Protein AF-A0A971CPS6-F1 (afdb_monomer)

Secondary structure (DSSP, 8-state):
---SSHHHHHHHHHHTPPPPPPB--S-GGG--TT-HHHHHTTB-TTSPBPPHHHH-B-HHHHHHHHHHHHHHHHTT--

Nearest PDB structures (foldseek):
  7mt7-assembly1_r  TM=9.038E-01  e=3.597E-03  Mycobacterium tuberculosis H37Rv
  8v9k-assembly1_r  TM=9.835E-01  e=5.955E-03  Mycolicibacterium smegmatis MC2 155
  8apo-assembly1_Br  TM=8.548E-01  e=5.250E-03  Polytomella magna
  8d8k-assembly1_R  TM=7.179E-01  e=2.625E-03  Saccharomyces cerevisiae
  6z1p-assembly1_Br  TM=6.232E-01  e=5.072E-02  Tetrahymena thermophila SB210

Solvent-accessible surface area (backbone atoms only — not comparable to full-atom values): 4782 Å² total; per-residue (Å²): 136,76,68,93,42,70,70,52,43,53,51,51,54,64,72,66,55,77,74,60,73,73,50,75,89,71,64,70,81,66,65,39,40,92,36,37,76,66,52,48,80,52,34,46,96,89,67,47,72,61,54,57,72,78,68,19,46,46,72,72,55,45,56,50,46,56,52,28,51,54,50,14,41,76,70,70,62,88

pLDDT: mean 91.06, std 5.95, range [73.56, 97.81]

Mean predicted aligned error: 5.38 Å

Sequence (78 aa):
MGPKTEQRAINLRRANRRMPRRRFDIPPEKVHYLNPEFLRNFTTDSGKIYARRTTGVSAKLHRRITREIKRARALNLM

Structure (mmCIF, N/CA/C/O backbone):
data_AF-A0A971CPS6-F1
#
_entry.id   AF-A0A971CPS6-F1
#
loop_
_atom_site.group_PDB
_atom_site.id
_atom_site.type_symbol
_atom_site.label_atom_id
_atom_site.label_alt_id
_atom_site.label_comp_id
_atom_site.label_asym_id
_atom_site.label_entity_id
_atom_site.label_seq_id
_atom_site.pdbx_PDB_ins_code
_atom_site.Cartn_x
_atom_site.Cartn_y
_atom_site.Cartn_z
_atom_site.occupancy
_atom_site.B_iso_or_equiv
_atom_site.auth_seq_id
_atom_site.auth_comp_id
_atom_site.auth_asym_id
_atom_site.auth_atom_id
_atom_site.pdbx_PDB_model_num
ATOM 1 N N . MET A 1 1 ? 28.940 -11.045 -23.194 1.00 73.56 1 MET A N 1
ATOM 2 C CA . MET A 1 1 ? 29.734 -10.928 -21.949 1.00 73.56 1 MET A CA 1
ATOM 3 C C . MET A 1 1 ? 28.807 -11.083 -20.750 1.00 73.56 1 MET A C 1
ATOM 5 O O . MET A 1 1 ? 27.916 -10.260 -20.581 1.00 73.56 1 MET A O 1
ATOM 9 N N . GLY A 1 2 ? 28.954 -12.163 -19.980 1.00 78.94 2 GLY A N 1
ATOM 10 C CA . GLY A 1 2 ? 28.172 -12.406 -18.763 1.00 78.94 2 GLY A CA 1
ATOM 11 C C . GLY A 1 2 ? 28.720 -11.658 -17.536 1.00 78.94 2 GLY A C 1
ATOM 12 O O . GLY A 1 2 ? 29.738 -10.968 -17.629 1.00 78.94 2 GLY A O 1
ATOM 13 N N . PRO A 1 3 ? 28.051 -11.764 -16.376 1.00 87.62 3 PRO A N 1
ATOM 14 C CA . PRO A 1 3 ? 28.543 -11.184 -15.128 1.00 87.62 3 PRO A CA 1
ATOM 15 C C . PRO A 1 3 ? 29.918 -11.759 -14.739 1.00 87.62 3 PRO A C 1
ATOM 17 O O . PRO A 1 3 ? 30.113 -12.967 -14.759 1.00 87.62 3 PRO A O 1
ATOM 20 N N . LYS A 1 4 ? 30.857 -10.878 -14.353 1.00 88.69 4 LYS A N 1
ATOM 21 C CA . LYS A 1 4 ? 32.258 -11.223 -14.016 1.00 88.69 4 LYS A CA 1
ATOM 22 C C . LYS A 1 4 ? 32.437 -12.004 -12.702 1.00 88.69 4 LYS A C 1
ATOM 24 O O . LYS A 1 4 ? 33.487 -12.593 -12.500 1.00 88.69 4 LYS A O 1
ATOM 29 N N . THR A 1 5 ? 31.463 -11.953 -11.793 1.00 93.81 5 THR A N 1
ATOM 30 C CA . THR A 1 5 ? 31.512 -12.616 -10.477 1.00 93.81 5 THR A CA 1
ATOM 31 C C . THR A 1 5 ? 30.162 -13.246 -10.146 1.00 93.81 5 THR A C 1
ATOM 33 O O . THR A 1 5 ? 29.122 -12.749 -10.594 1.00 93.81 5 THR A O 1
ATOM 36 N N . GLU A 1 6 ? 30.155 -14.293 -9.316 1.00 89.69 6 GLU A N 1
ATOM 37 C CA . GLU A 1 6 ? 28.920 -14.951 -8.858 1.00 89.69 6 GLU A CA 1
ATOM 38 C C . GLU A 1 6 ? 27.978 -13.972 -8.153 1.00 89.69 6 GLU A C 1
ATOM 40 O O . GLU A 1 6 ? 26.785 -13.919 -8.452 1.00 89.69 6 GLU A O 1
ATOM 45 N N . GLN A 1 7 ? 28.522 -13.096 -7.303 1.00 90.19 7 GLN A N 1
ATOM 46 C CA . GLN A 1 7 ? 27.733 -12.067 -6.630 1.00 90.19 7 GLN A CA 1
ATOM 47 C C . GLN A 1 7 ? 27.056 -11.114 -7.629 1.00 90.19 7 GLN A C 1
ATOM 49 O O . GLN A 1 7 ? 25.891 -10.744 -7.453 1.00 90.19 7 GLN A O 1
ATOM 54 N N . ARG A 1 8 ? 27.748 -10.739 -8.718 1.00 88.38 8 ARG A N 1
ATOM 55 C CA . ARG A 1 8 ? 27.144 -9.953 -9.806 1.00 88.38 8 ARG A CA 1
ATOM 56 C C . ARG A 1 8 ? 26.049 -10.736 -10.522 1.00 88.38 8 ARG A C 1
ATOM 58 O O . ARG A 1 8 ? 25.026 -10.142 -10.857 1.00 88.38 8 ARG A O 1
ATOM 65 N N . ALA A 1 9 ? 26.228 -12.038 -10.728 1.00 90.06 9 ALA A N 1
ATOM 66 C CA . ALA A 1 9 ? 25.221 -12.892 -11.352 1.00 90.06 9 ALA A CA 1
ATOM 67 C C . ALA A 1 9 ? 23.944 -12.998 -10.498 1.00 90.06 9 ALA A C 1
ATOM 69 O O . ALA A 1 9 ? 22.837 -12.838 -11.021 1.00 90.06 9 ALA A O 1
ATOM 70 N N . ILE A 1 10 ? 24.087 -13.183 -9.182 1.00 89.56 10 ILE A N 1
ATOM 71 C CA . ILE A 1 10 ? 22.972 -13.236 -8.221 1.00 89.56 10 ILE A CA 1
ATOM 72 C C . ILE A 1 10 ? 22.220 -11.901 -8.188 1.00 89.56 10 ILE A C 1
ATOM 74 O O . ILE A 1 10 ? 20.991 -11.873 -8.307 1.00 89.56 10 ILE A O 1
ATOM 78 N N . ASN A 1 11 ? 22.947 -10.786 -8.080 1.00 90.25 11 ASN A N 1
ATOM 79 C CA . ASN A 1 11 ? 22.351 -9.450 -8.061 1.00 90.25 11 ASN A CA 1
ATOM 80 C C . ASN A 1 11 ? 21.592 -9.148 -9.361 1.00 90.25 11 ASN A C 1
ATOM 82 O O . ASN A 1 11 ? 20.467 -8.649 -9.307 1.00 90.25 11 ASN A O 1
ATOM 86 N N . LEU A 1 12 ? 22.161 -9.513 -10.516 1.00 88.94 12 LEU A N 1
ATOM 87 C CA . LEU A 1 12 ? 21.515 -9.357 -11.820 1.00 88.94 12 LEU A CA 1
ATOM 88 C C . LEU A 1 12 ? 20.217 -10.176 -11.908 1.00 88.94 12 LEU A C 1
ATOM 90 O O . LEU A 1 12 ? 19.185 -9.649 -12.325 1.00 88.94 12 LEU A O 1
ATOM 94 N N . ARG A 1 13 ? 20.231 -11.438 -11.457 1.00 86.69 13 ARG A N 1
ATOM 95 C CA . ARG A 1 13 ? 19.028 -12.290 -11.390 1.00 86.69 13 ARG A CA 1
ATOM 96 C C . ARG A 1 13 ? 17.946 -11.695 -10.490 1.00 86.69 13 ARG A C 1
ATOM 98 O O . ARG A 1 13 ? 16.769 -11.714 -10.846 1.00 86.69 13 ARG A O 1
ATOM 105 N N . ARG A 1 14 ? 18.331 -11.163 -9.327 1.00 83.88 14 ARG A N 1
ATOM 106 C CA . ARG A 1 14 ? 17.400 -10.573 -8.356 1.00 83.88 14 ARG A CA 1
ATOM 107 C C . ARG A 1 14 ? 16.784 -9.269 -8.868 1.00 83.88 14 ARG A C 1
ATOM 109 O O . ARG A 1 14 ? 15.588 -9.062 -8.667 1.00 83.88 14 ARG A O 1
ATOM 116 N N . ALA A 1 15 ? 17.572 -8.421 -9.528 1.00 83.88 15 ALA A N 1
ATOM 117 C CA . ALA A 1 15 ? 17.106 -7.168 -10.122 1.00 83.88 15 ALA A CA 1
ATOM 118 C C . ALA A 1 15 ? 16.142 -7.411 -11.294 1.00 83.88 15 ALA A C 1
ATOM 120 O O . ALA A 1 15 ? 15.102 -6.763 -11.383 1.00 83.88 15 ALA A O 1
ATOM 121 N N . ASN A 1 16 ? 16.437 -8.409 -12.131 1.00 84.69 16 ASN A N 1
ATOM 122 C CA . ASN A 1 16 ? 15.642 -8.749 -13.312 1.00 84.69 16 ASN A CA 1
ATOM 123 C C . ASN A 1 16 ? 14.517 -9.756 -13.030 1.00 84.69 16 ASN A C 1
ATOM 125 O O . ASN A 1 16 ? 14.016 -10.411 -13.948 1.00 84.69 16 ASN A O 1
ATOM 129 N N . ARG A 1 17 ? 14.092 -9.907 -11.769 1.00 80.69 17 ARG A N 1
ATOM 130 C CA . ARG A 1 17 ? 12.983 -10.805 -11.438 1.00 80.69 17 ARG A CA 1
ATOM 131 C C . ARG A 1 17 ? 11.701 -10.272 -12.076 1.00 80.69 17 ARG A C 1
ATOM 133 O O . ARG A 1 17 ? 11.243 -9.175 -11.755 1.00 80.69 17 ARG A O 1
ATOM 140 N N . ARG A 1 18 ? 11.114 -11.064 -12.976 1.00 78.62 18 ARG A N 1
ATOM 141 C CA . ARG A 1 18 ? 9.884 -10.703 -13.689 1.00 78.62 18 ARG A CA 1
ATOM 142 C C . ARG A 1 18 ? 8.772 -10.417 -12.677 1.00 78.62 18 ARG A C 1
ATOM 144 O O . ARG A 1 18 ? 8.569 -11.194 -11.743 1.00 78.62 18 ARG A O 1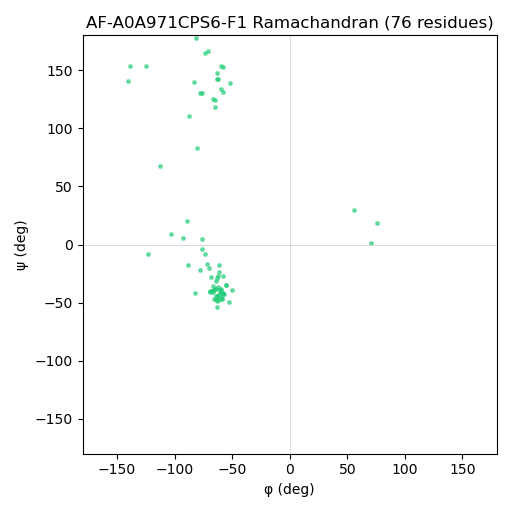
ATOM 151 N N . MET A 1 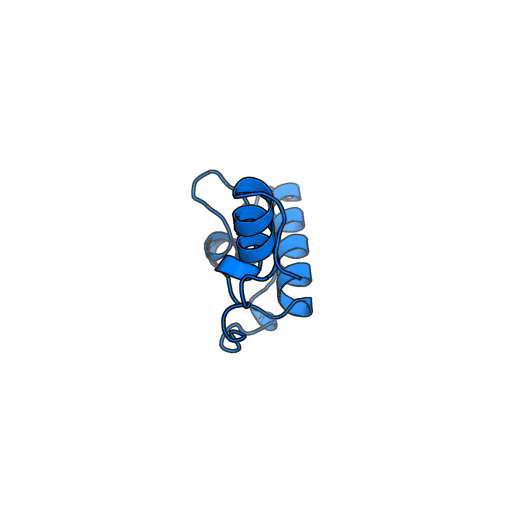19 ? 8.070 -9.295 -12.842 1.00 74.81 19 MET A N 1
ATOM 152 C CA . MET A 1 19 ? 6.904 -9.015 -12.006 1.00 74.81 19 MET A CA 1
ATOM 153 C C . MET A 1 19 ? 5.835 -10.088 -12.229 1.00 74.81 19 MET A C 1
ATOM 155 O O . MET A 1 19 ? 5.632 -10.504 -13.374 1.00 74.81 19 MET A O 1
ATOM 159 N N . PRO A 1 20 ? 5.124 -10.502 -11.168 1.00 78.44 20 PRO A N 1
ATOM 160 C CA . PRO A 1 20 ? 3.951 -11.342 -11.336 1.00 78.44 20 PRO A CA 1
ATOM 161 C C . PRO A 1 20 ? 2.904 -10.633 -12.200 1.00 78.44 20 PRO A C 1
ATOM 163 O O . PRO A 1 20 ? 2.868 -9.398 -12.277 1.00 78.44 20 PRO A O 1
ATOM 166 N N . ARG A 1 21 ? 2.062 -11.433 -12.868 1.00 78.19 21 ARG A N 1
ATOM 167 C CA . ARG A 1 21 ? 0.948 -10.926 -13.675 1.00 78.19 21 ARG A CA 1
ATOM 168 C C . ARG A 1 21 ? 0.100 -9.966 -12.841 1.00 78.19 21 ARG A C 1
ATOM 170 O O . ARG A 1 21 ? -0.128 -10.182 -11.652 1.00 78.19 21 ARG A O 1
ATOM 177 N N . ARG A 1 22 ? -0.325 -8.876 -13.480 1.00 80.88 22 ARG A N 1
ATOM 178 C CA . ARG A 1 22 ? -1.079 -7.812 -12.823 1.00 80.88 22 ARG A CA 1
ATOM 179 C C . ARG A 1 22 ? -2.429 -8.353 -12.351 1.00 80.88 22 ARG A C 1
ATOM 181 O O . ARG A 1 22 ? -3.202 -8.862 -13.152 1.00 80.88 2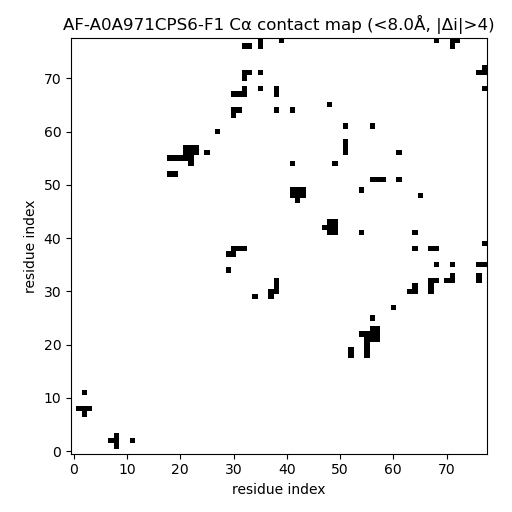2 ARG A O 1
ATOM 188 N N . ARG A 1 23 ? -2.691 -8.189 -11.060 1.00 82.56 23 ARG A N 1
ATOM 189 C CA . ARG A 1 23 ? -3.952 -8.475 -10.383 1.00 82.56 23 ARG A CA 1
ATOM 190 C C . ARG A 1 23 ?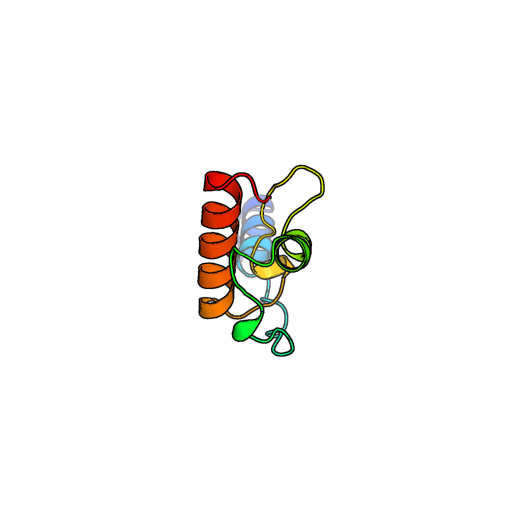 -4.971 -7.360 -10.691 1.00 82.56 23 ARG A C 1
ATOM 192 O O . ARG A 1 23 ? -4.616 -6.179 -10.584 1.00 82.56 23 ARG A O 1
ATOM 199 N N . PHE A 1 24 ? -6.190 -7.721 -11.105 1.00 81.12 24 PHE A N 1
ATOM 200 C CA . PHE A 1 24 ? -7.254 -6.790 -11.541 1.00 81.12 24 PHE A CA 1
ATOM 201 C C . PHE A 1 24 ? -8.566 -6.915 -10.753 1.00 81.12 24 PHE A C 1
ATOM 203 O O . PHE A 1 24 ? -9.436 -6.068 -10.898 1.00 81.12 24 PHE A O 1
ATOM 210 N N . ASP A 1 25 ? -8.692 -7.916 -9.893 1.00 86.06 25 ASP A N 1
ATOM 211 C CA . ASP A 1 25 ? -9.889 -8.218 -9.099 1.00 86.06 25 ASP A CA 1
ATOM 212 C C . ASP A 1 25 ? -10.096 -7.291 -7.894 1.00 86.06 25 ASP A C 1
ATOM 214 O O . ASP A 1 25 ? -11.102 -7.405 -7.205 1.00 86.06 25 ASP A O 1
ATOM 218 N N . ILE A 1 26 ? -9.167 -6.370 -7.617 1.00 88.31 26 ILE A N 1
ATOM 219 C CA . ILE A 1 26 ? -9.319 -5.419 -6.513 1.00 88.31 26 ILE A CA 1
ATOM 220 C C . ILE A 1 26 ? -10.086 -4.185 -7.007 1.00 88.31 26 ILE A C 1
ATOM 222 O O . ILE A 1 26 ? -9.508 -3.389 -7.760 1.00 88.31 26 ILE A O 1
ATOM 226 N N . PRO A 1 27 ? -11.340 -3.983 -6.558 1.00 89.88 27 PRO A N 1
ATOM 227 C CA . PRO A 1 27 ? -12.116 -2.799 -6.899 1.00 89.88 27 PRO A CA 1
ATOM 228 C C . PRO A 1 27 ? -11.481 -1.553 -6.258 1.00 89.88 27 PRO A C 1
ATOM 230 O O . PRO A 1 27 ? -11.255 -1.531 -5.040 1.00 89.88 27 PRO A O 1
ATOM 233 N N . PRO A 1 28 ? -11.161 -0.504 -7.037 1.00 88.88 28 PRO A N 1
ATOM 234 C CA . PRO A 1 28 ? -10.598 0.734 -6.506 1.00 88.88 28 PRO A CA 1
ATOM 235 C C . PRO A 1 28 ? -11.478 1.414 -5.452 1.00 88.88 28 PRO A C 1
ATOM 237 O O . PRO A 1 28 ? -10.951 2.120 -4.597 1.00 88.88 28 PRO A O 1
ATOM 240 N N . GLU A 1 29 ? -12.789 1.211 -5.503 1.00 91.19 29 GLU A N 1
ATOM 241 C CA . GLU A 1 29 ? -13.798 1.831 -4.638 1.00 91.19 29 GLU A CA 1
ATOM 242 C C . GLU A 1 29 ? -13.654 1.355 -3.190 1.00 91.19 29 GLU A C 1
ATOM 244 O O . GLU A 1 29 ? -13.779 2.148 -2.262 1.00 91.19 29 GLU A O 1
ATOM 249 N N . LYS A 1 30 ? -13.290 0.080 -2.992 1.00 92.62 30 LYS A N 1
ATOM 250 C CA . LYS A 1 30 ? -13.063 -0.489 -1.655 1.00 92.62 30 LYS A CA 1
ATOM 251 C C . LYS A 1 30 ? -11.774 0.016 -1.000 1.00 92.62 30 LYS A C 1
ATOM 253 O O . LYS A 1 30 ? -11.621 -0.099 0.213 1.00 92.62 30 LYS A O 1
ATOM 258 N N . VAL A 1 31 ? -10.853 0.597 -1.777 1.00 95.19 31 VAL A N 1
ATOM 259 C CA . VAL A 1 31 ? -9.614 1.206 -1.272 1.00 95.19 31 VAL A CA 1
ATOM 260 C C . VAL A 1 31 ? -9.923 2.604 -0.728 1.00 95.19 31 VAL A C 1
ATOM 262 O O . VAL A 1 31 ? -9.746 3.614 -1.424 1.00 95.19 31 VAL A O 1
ATOM 265 N N . HIS A 1 32 ? -10.387 2.635 0.521 1.00 96.06 32 HIS A N 1
ATOM 266 C CA . HIS A 1 32 ? -10.715 3.845 1.269 1.00 96.06 32 HIS A CA 1
ATOM 267 C C . HIS A 1 32 ? -10.277 3.714 2.734 1.00 96.06 32 HIS A C 1
ATOM 269 O O . HIS A 1 32 ? -10.423 2.646 3.326 1.00 96.06 32 HIS A O 1
ATOM 275 N N . TYR A 1 33 ? -9.758 4.793 3.325 1.00 96.81 33 TYR A N 1
ATOM 276 C CA . TYR A 1 33 ? -9.260 4.810 4.709 1.00 96.81 33 TYR A CA 1
ATOM 277 C C . TYR A 1 33 ? -10.323 4.484 5.772 1.00 96.81 33 TYR A C 1
ATOM 279 O O . TYR A 1 33 ? -9.972 4.009 6.845 1.00 96.81 33 TYR A O 1
ATOM 287 N N . LEU A 1 34 ? -11.607 4.695 5.462 1.00 95.69 34 LEU A N 1
ATOM 288 C CA . LEU A 1 34 ? -12.732 4.324 6.337 1.00 95.69 34 LEU A CA 1
ATOM 289 C C . LEU A 1 34 ? -13.007 2.811 6.381 1.00 95.69 34 LEU A C 1
ATOM 291 O O . LEU A 1 34 ? -13.795 2.373 7.209 1.00 95.69 34 LEU A O 1
ATOM 295 N N . ASN A 1 35 ? -12.346 2.015 5.533 1.00 95.44 35 ASN A N 1
ATOM 296 C CA . ASN A 1 35 ? -12.497 0.559 5.480 1.00 95.44 35 ASN A CA 1
ATOM 297 C C . ASN A 1 35 ? -11.195 -0.138 5.930 1.00 95.44 35 ASN A C 1
ATOM 299 O O . ASN A 1 35 ? -10.516 -0.767 5.107 1.00 95.44 35 ASN A O 1
ATOM 303 N N . PRO A 1 36 ? -10.798 -0.033 7.214 1.00 94.00 36 PRO A N 1
ATOM 304 C CA . PRO A 1 36 ? -9.514 -0.547 7.696 1.00 94.00 36 PRO A CA 1
ATOM 305 C C . PRO A 1 36 ? -9.393 -2.072 7.584 1.00 94.00 36 PRO A C 1
ATOM 307 O O . PRO A 1 36 ? -8.308 -2.574 7.296 1.00 94.00 36 PRO A O 1
ATOM 310 N N . GLU A 1 37 ? -10.499 -2.810 7.717 1.00 94.38 37 GLU A N 1
ATOM 311 C CA . GLU A 1 37 ? -10.537 -4.267 7.535 1.00 94.38 37 GLU A CA 1
ATOM 312 C C . GLU A 1 37 ? -10.059 -4.674 6.132 1.00 94.38 37 GLU A C 1
ATOM 314 O O . GLU A 1 37 ? -9.226 -5.567 5.972 1.00 94.38 37 GLU A O 1
ATOM 319 N N . PHE A 1 38 ? -10.494 -3.945 5.100 1.00 94.75 38 PHE A N 1
ATOM 320 C CA . PHE A 1 38 ? -10.042 -4.190 3.735 1.00 94.75 38 PHE A CA 1
ATOM 321 C C . PHE A 1 38 ? -8.556 -3.854 3.555 1.00 94.75 38 PHE A C 1
ATOM 323 O O . PHE A 1 38 ? -7.827 -4.581 2.874 1.00 94.75 38 PHE A O 1
ATOM 330 N N . LEU A 1 39 ? -8.098 -2.762 4.176 1.00 95.06 39 LEU A N 1
ATOM 331 C CA . LEU A 1 39 ? -6.708 -2.312 4.118 1.00 95.06 39 LEU A CA 1
ATOM 332 C C . LEU A 1 39 ? -5.743 -3.254 4.858 1.00 95.06 39 LEU A C 1
ATOM 334 O O . LEU A 1 39 ? -4.588 -3.378 4.437 1.00 95.06 39 LEU A O 1
ATOM 338 N N . ARG A 1 40 ? -6.221 -3.970 5.886 1.00 94.81 40 ARG A N 1
ATOM 339 C CA . ARG A 1 40 ? -5.475 -4.987 6.648 1.00 94.81 40 ARG A CA 1
ATOM 340 C C . ARG A 1 40 ? -4.904 -6.087 5.751 1.00 94.81 40 ARG A C 1
ATOM 342 O O . ARG A 1 40 ? -3.767 -6.500 5.955 1.00 94.81 40 ARG A O 1
ATOM 349 N N . ASN A 1 41 ? -5.619 -6.460 4.687 1.00 93.62 41 ASN A N 1
ATOM 350 C CA . ASN A 1 41 ? -5.171 -7.454 3.698 1.00 93.62 41 ASN A CA 1
ATOM 351 C C . ASN A 1 41 ? -3.886 -7.055 2.947 1.00 93.62 41 ASN A C 1
ATOM 353 O O . ASN A 1 41 ? -3.236 -7.888 2.316 1.00 93.62 41 ASN A O 1
ATOM 357 N N . PHE A 1 42 ? -3.517 -5.771 2.974 1.00 95.31 42 PHE A N 1
ATOM 358 C CA . PHE A 1 42 ? -2.318 -5.241 2.319 1.00 95.31 42 PHE A CA 1
ATOM 359 C C . PHE A 1 42 ? -1.177 -4.958 3.302 1.00 95.31 42 PHE A C 1
ATOM 361 O O . PHE A 1 42 ? -0.145 -4.393 2.911 1.00 95.31 42 PHE A O 1
ATOM 368 N N . THR A 1 43 ? -1.331 -5.379 4.555 1.00 96.62 43 THR A N 1
ATOM 369 C CA . THR A 1 43 ? -0.317 -5.267 5.600 1.00 96.62 43 THR A CA 1
ATOM 370 C C . THR A 1 43 ? -0.007 -6.610 6.235 1.00 96.62 43 THR A C 1
ATOM 372 O O . THR A 1 43 ? -0.844 -7.498 6.267 1.00 96.62 43 THR A O 1
ATOM 375 N N . THR A 1 44 ? 1.206 -6.744 6.758 1.00 96.25 44 THR A N 1
ATOM 376 C CA . THR A 1 44 ? 1.581 -7.851 7.642 1.00 96.25 44 THR A CA 1
ATOM 377 C C . THR A 1 44 ? 0.903 -7.702 9.002 1.00 96.25 44 THR A C 1
ATOM 379 O O . THR A 1 44 ? 0.555 -6.582 9.380 1.00 96.25 44 THR A O 1
ATOM 382 N N . ASP A 1 45 ? 0.912 -8.758 9.811 1.00 93.00 45 ASP A N 1
ATOM 383 C CA . ASP A 1 45 ? 0.442 -8.716 11.206 1.00 93.00 45 ASP A CA 1
ATOM 384 C C . ASP A 1 45 ? 1.149 -7.641 12.045 1.00 93.00 45 ASP A C 1
ATOM 386 O O . ASP A 1 45 ? 0.523 -6.950 12.838 1.00 93.00 45 ASP A O 1
ATOM 390 N N . SER A 1 46 ? 2.441 -7.395 11.791 1.00 94.06 46 SER A N 1
ATOM 391 C CA . SER A 1 46 ? 3.206 -6.315 12.439 1.00 94.06 46 SER A CA 1
ATOM 392 C C . SER A 1 46 ? 2.912 -4.903 11.899 1.00 94.06 46 SER A C 1
ATOM 394 O O . SER A 1 46 ? 3.638 -3.964 12.213 1.00 94.06 46 SER A O 1
ATOM 396 N N . GLY A 1 47 ? 1.948 -4.736 10.989 1.00 91.81 47 GLY A N 1
ATOM 397 C CA . GLY A 1 47 ? 1.611 -3.439 10.398 1.00 91.81 47 GLY A CA 1
ATOM 398 C C . GLY A 1 47 ? 2.595 -2.919 9.338 1.00 91.81 47 GLY A C 1
ATOM 399 O O . GLY A 1 47 ? 2.587 -1.730 9.012 1.00 91.81 47 GLY A O 1
ATOM 400 N N . LYS A 1 48 ? 3.452 -3.751 8.734 1.00 96.56 48 LYS A N 1
ATOM 401 C CA . LYS A 1 48 ? 4.269 -3.349 7.570 1.00 96.56 48 LYS A CA 1
AT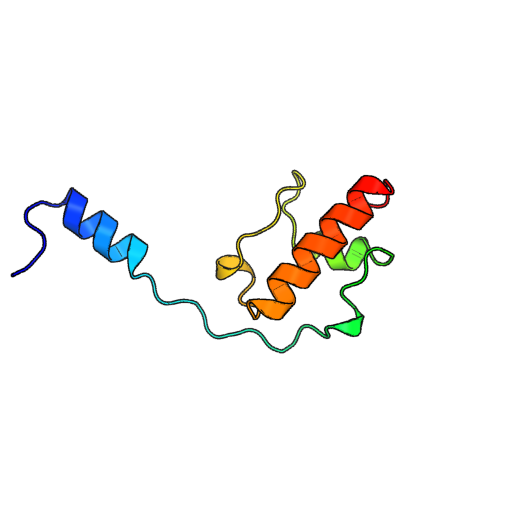OM 402 C C . LYS A 1 48 ? 3.448 -3.479 6.286 1.00 96.56 48 LYS A C 1
ATOM 404 O O . LYS A 1 48 ? 2.702 -4.434 6.123 1.00 96.56 48 LYS A O 1
ATOM 409 N N . ILE A 1 49 ? 3.579 -2.532 5.357 1.00 97.06 49 ILE A N 1
ATOM 410 C CA . ILE A 1 49 ? 2.868 -2.582 4.066 1.00 97.06 49 ILE A CA 1
ATOM 411 C C . ILE A 1 49 ? 3.576 -3.575 3.139 1.00 97.06 49 ILE A C 1
ATOM 413 O O . ILE A 1 49 ? 4.793 -3.487 2.953 1.00 97.06 49 ILE A O 1
ATOM 417 N N . TYR A 1 50 ? 2.828 -4.495 2.523 1.00 95.38 50 TYR A N 1
ATOM 418 C CA . TYR A 1 50 ? 3.403 -5.426 1.553 1.00 95.38 50 TYR A CA 1
ATOM 419 C C . TYR A 1 50 ? 3.965 -4.693 0.336 1.00 95.38 50 TYR A C 1
ATOM 421 O O . TYR A 1 50 ? 3.371 -3.750 -0.186 1.00 95.38 50 TYR A O 1
ATOM 429 N N . ALA A 1 51 ? 5.091 -5.173 -0.192 1.00 93.62 51 ALA A N 1
ATOM 430 C CA . ALA A 1 51 ? 5.629 -4.648 -1.438 1.00 93.62 51 ALA A CA 1
ATOM 431 C C . ALA A 1 51 ? 4.656 -4.899 -2.605 1.00 93.62 51 ALA A C 1
ATOM 433 O O . ALA A 1 51 ? 4.001 -5.942 -2.680 1.00 93.62 51 ALA A O 1
ATOM 434 N N . ARG A 1 52 ? 4.627 -3.994 -3.591 1.00 92.12 52 ARG A N 1
ATOM 435 C CA . ARG A 1 52 ? 3.800 -4.148 -4.803 1.00 92.12 52 ARG A CA 1
ATOM 436 C C . ARG A 1 52 ? 3.961 -5.509 -5.492 1.00 92.12 52 ARG A C 1
ATOM 438 O O . ARG A 1 52 ? 2.993 -6.074 -5.984 1.00 92.12 52 ARG A O 1
ATOM 445 N N . ARG A 1 53 ? 5.189 -6.037 -5.538 1.00 88.75 53 ARG A N 1
ATOM 446 C CA . ARG A 1 53 ? 5.494 -7.346 -6.147 1.00 88.75 53 ARG A CA 1
ATOM 447 C C . ARG A 1 53 ? 4.785 -8.514 -5.458 1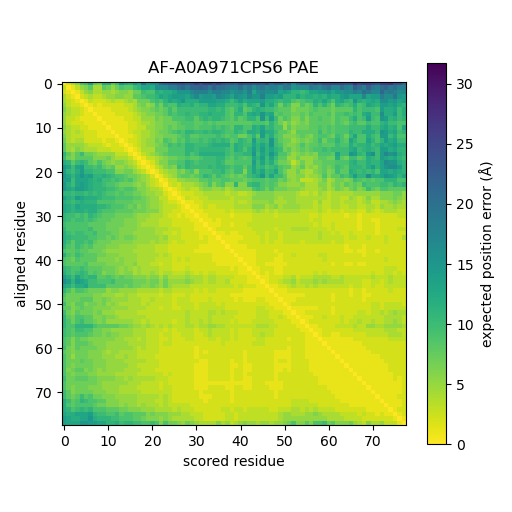.00 88.75 53 ARG A C 1
ATOM 449 O O . ARG A 1 53 ? 4.551 -9.514 -6.109 1.00 88.75 53 ARG A O 1
ATOM 456 N N . THR A 1 54 ? 4.462 -8.385 -4.175 1.00 90.19 54 THR A N 1
ATOM 457 C CA . THR A 1 54 ? 3.745 -9.409 -3.407 1.00 90.19 54 THR A CA 1
ATOM 458 C C . THR A 1 54 ? 2.244 -9.304 -3.653 1.00 90.19 54 THR A C 1
ATOM 460 O O . THR A 1 54 ? 1.579 -10.305 -3.862 1.00 90.19 54 THR A O 1
ATOM 463 N N . THR A 1 55 ? 1.716 -8.078 -3.696 1.00 89.81 55 THR A N 1
ATOM 464 C CA . THR A 1 55 ? 0.280 -7.821 -3.903 1.00 89.81 55 THR A CA 1
ATOM 465 C C . THR A 1 55 ? -0.163 -7.970 -5.361 1.00 89.81 55 THR A C 1
ATOM 467 O O . THR A 1 55 ? -1.347 -8.151 -5.628 1.00 89.81 55 THR A O 1
ATOM 470 N N . GLY A 1 56 ? 0.759 -7.864 -6.323 1.00 89.12 56 GLY A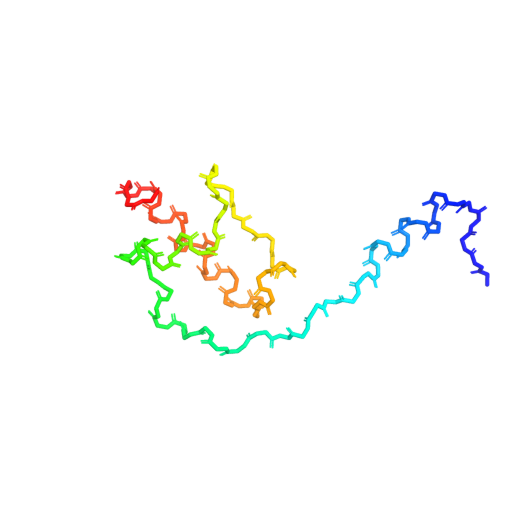 N 1
ATOM 471 C CA . GLY A 1 56 ? 0.485 -8.048 -7.753 1.00 89.12 56 GLY A CA 1
ATOM 472 C C . GLY A 1 56 ? -0.349 -6.933 -8.394 1.00 89.12 56 GLY A C 1
ATOM 473 O O . GLY A 1 56 ? -0.634 -6.984 -9.586 1.00 89.12 56 GLY A O 1
ATOM 474 N N . VAL A 1 57 ? -0.731 -5.894 -7.648 1.00 92.25 57 VAL A N 1
ATOM 475 C CA . VAL A 1 57 ? -1.605 -4.822 -8.143 1.00 92.25 57 VAL A CA 1
ATOM 476 C C . VAL A 1 57 ? -0.902 -3.864 -9.111 1.00 92.25 57 VAL A C 1
ATOM 478 O O . VAL A 1 57 ? 0.331 -3.773 -9.212 1.00 92.25 57 VAL A O 1
ATOM 481 N N . SER A 1 58 ? -1.704 -3.072 -9.823 1.00 92.12 58 SER A N 1
ATOM 482 C CA . SER A 1 58 ? -1.199 -1.954 -10.623 1.00 92.12 58 SER A CA 1
ATOM 483 C C . SER A 1 58 ? -0.410 -0.948 -9.781 1.00 92.12 58 SER A C 1
ATOM 485 O O . SER A 1 58 ? -0.674 -0.766 -8.594 1.00 92.12 58 SER A O 1
ATOM 487 N N . ALA A 1 59 ? 0.539 -0.240 -10.397 1.00 92.50 59 ALA A N 1
ATOM 488 C CA . ALA A 1 59 ? 1.294 0.797 -9.694 1.00 92.50 59 ALA A CA 1
ATOM 489 C C . ALA A 1 59 ? 0.386 1.941 -9.198 1.00 92.50 59 ALA A C 1
ATOM 491 O O . ALA A 1 59 ? 0.586 2.450 -8.098 1.00 92.50 59 ALA A O 1
ATOM 492 N N . LYS A 1 60 ? -0.647 2.303 -9.977 1.00 93.50 60 LYS A N 1
ATOM 493 C CA . LYS A 1 60 ? -1.649 3.317 -9.607 1.00 93.50 60 LYS A CA 1
ATOM 494 C C . LYS A 1 60 ? -2.422 2.900 -8.355 1.00 93.50 60 LYS A C 1
ATOM 496 O O . LYS A 1 60 ? -2.537 3.685 -7.419 1.00 93.50 60 LYS A O 1
ATOM 501 N N . LEU A 1 61 ? -2.892 1.654 -8.330 1.00 95.06 61 LEU A N 1
ATOM 502 C CA . LEU A 1 61 ? -3.662 1.110 -7.216 1.00 95.06 61 LEU A CA 1
ATOM 503 C C . LEU A 1 61 ? -2.794 0.924 -5.970 1.00 95.06 61 LEU A C 1
ATOM 505 O O . LEU A 1 61 ? -3.221 1.298 -4.888 1.00 95.06 61 LEU A O 1
ATOM 509 N N . HIS A 1 62 ? -1.551 0.453 -6.117 1.00 95.38 62 HIS A N 1
ATOM 510 C CA . HIS A 1 62 ? -0.626 0.331 -4.989 1.00 95.38 62 HIS A CA 1
ATOM 511 C C . HIS A 1 62 ? -0.374 1.677 -4.303 1.00 95.38 62 HIS A C 1
ATOM 513 O O . HIS A 1 62 ? -0.488 1.775 -3.088 1.00 95.38 62 HIS A O 1
ATOM 519 N N . ARG A 1 63 ? -0.110 2.739 -5.081 1.00 96.50 63 ARG A N 1
ATOM 520 C CA . ARG A 1 63 ? 0.061 4.098 -4.541 1.00 96.50 63 ARG A CA 1
ATOM 521 C C . ARG A 1 63 ? -1.184 4.586 -3.800 1.00 96.50 63 ARG A C 1
ATOM 523 O O . ARG A 1 63 ? -1.049 5.240 -2.770 1.00 96.50 63 ARG A O 1
ATOM 530 N N . ARG A 1 64 ? -2.379 4.263 -4.314 1.00 96.44 64 ARG A N 1
ATOM 531 C CA . ARG A 1 64 ? -3.650 4.560 -3.639 1.00 96.44 64 ARG A CA 1
ATOM 532 C C . ARG A 1 64 ? -3.740 3.808 -2.310 1.00 96.44 64 ARG A C 1
ATOM 534 O O . ARG A 1 64 ? -3.878 4.459 -1.287 1.00 96.44 64 ARG A O 1
ATOM 541 N N . ILE A 1 65 ? -3.551 2.488 -2.311 1.00 96.31 65 ILE A N 1
ATOM 542 C CA . ILE A 1 65 ? -3.565 1.642 -1.105 1.00 96.31 65 ILE A CA 1
ATOM 543 C C . ILE A 1 65 ? -2.598 2.182 -0.043 1.00 96.31 65 ILE A C 1
ATOM 545 O O . ILE A 1 65 ? -2.995 2.395 1.095 1.00 96.31 65 ILE A O 1
ATOM 549 N N . THR A 1 66 ? -1.348 2.480 -0.410 1.00 97.38 66 THR A N 1
ATOM 550 C CA . THR A 1 66 ? -0.356 3.024 0.531 1.00 97.38 66 THR A CA 1
ATOM 551 C C . THR A 1 66 ? -0.797 4.356 1.140 1.00 97.38 66 THR A C 1
ATOM 553 O O . THR A 1 66 ? -0.568 4.583 2.325 1.00 97.38 66 THR A O 1
ATOM 556 N N . ARG A 1 67 ? -1.415 5.246 0.352 1.00 97.56 67 ARG A N 1
ATOM 557 C CA . ARG A 1 67 ? -1.928 6.531 0.849 1.00 97.56 67 ARG A CA 1
ATOM 558 C C . ARG A 1 67 ? -3.074 6.327 1.838 1.00 97.56 67 ARG A C 1
ATOM 560 O O . ARG A 1 67 ? -3.056 6.933 2.903 1.00 97.56 67 ARG A O 1
ATOM 567 N N . GLU A 1 68 ? -4.027 5.468 1.496 1.00 97.62 68 GLU A N 1
ATOM 568 C CA . GLU A 1 68 ? -5.200 5.192 2.328 1.00 97.62 68 GLU A CA 1
ATOM 569 C C . GLU A 1 68 ? -4.821 4.482 3.635 1.00 97.62 68 GLU A C 1
ATOM 571 O O . GLU A 1 68 ? -5.299 4.881 4.690 1.00 97.62 68 GLU A O 1
ATOM 576 N N . ILE A 1 69 ? -3.869 3.540 3.606 1.00 97.44 69 ILE A N 1
ATOM 577 C CA . ILE A 1 69 ? -3.303 2.923 4.821 1.00 97.44 69 ILE A CA 1
ATOM 578 C C . ILE A 1 69 ? -2.677 3.982 5.734 1.00 97.44 69 ILE A C 1
ATOM 580 O O . ILE A 1 69 ? -2.896 3.973 6.941 1.00 97.44 69 ILE A O 1
ATOM 584 N N . LYS A 1 70 ? -1.887 4.907 5.175 1.00 97.50 70 LYS A N 1
ATOM 585 C CA . LYS A 1 70 ? -1.253 5.970 5.970 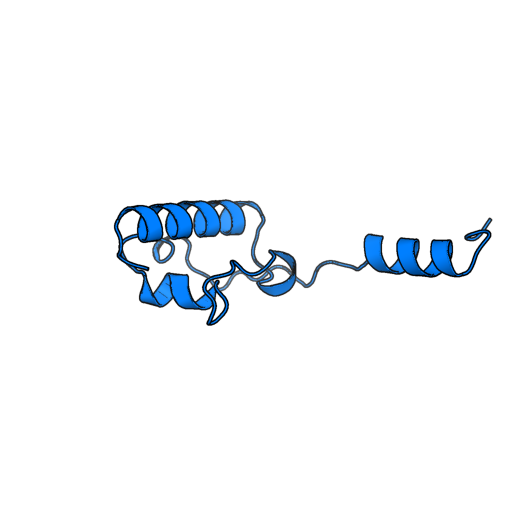1.00 97.50 70 LYS A CA 1
ATOM 586 C C . LYS A 1 70 ? -2.284 6.913 6.594 1.00 97.50 70 LYS A C 1
ATOM 588 O O . LYS A 1 70 ? -2.099 7.321 7.734 1.00 97.50 70 LYS A O 1
ATOM 593 N N . ARG A 1 71 ? -3.363 7.228 5.871 1.00 97.81 71 ARG A N 1
ATOM 594 C CA . ARG A 1 71 ? -4.491 8.013 6.398 1.00 97.81 71 ARG A CA 1
ATOM 595 C C . ARG A 1 71 ? -5.214 7.279 7.525 1.00 97.81 71 ARG A C 1
ATOM 597 O O . ARG A 1 71 ? -5.425 7.876 8.571 1.00 97.81 71 ARG A O 1
ATOM 604 N N . ALA A 1 72 ? -5.525 5.997 7.339 1.00 97.38 72 ALA A N 1
ATOM 605 C CA . ALA A 1 72 ? -6.181 5.181 8.359 1.00 97.38 72 ALA A CA 1
ATOM 606 C C . ALA A 1 72 ? -5.361 5.126 9.661 1.00 97.38 72 ALA A C 1
ATOM 608 O O . ALA A 1 72 ? -5.923 5.317 10.734 1.00 97.38 72 ALA A O 1
ATOM 609 N N . ARG A 1 73 ? -4.030 4.989 9.564 1.00 96.44 73 ARG A N 1
ATOM 610 C CA . ARG A 1 73 ? -3.119 5.045 10.725 1.00 96.44 73 ARG A CA 1
ATOM 611 C C . ARG A 1 73 ? -3.128 6.391 11.433 1.00 96.44 73 ARG A C 1
ATOM 613 O O . ARG A 1 73 ? -3.160 6.440 12.654 1.00 96.44 73 ARG A O 1
ATOM 620 N N . ALA A 1 74 ? -3.100 7.487 10.674 1.00 97.12 74 ALA A N 1
ATOM 621 C CA . ALA A 1 74 ? -3.131 8.833 11.247 1.00 97.12 74 ALA A CA 1
ATOM 622 C C . ALA A 1 74 ? -4.442 9.118 12.003 1.00 97.12 74 ALA A C 1
ATOM 624 O O . ALA A 1 74 ? -4.443 9.895 12.949 1.00 97.12 74 ALA A O 1
ATOM 625 N N . LEU A 1 75 ? -5.538 8.472 11.595 1.00 96.56 75 LEU A N 1
ATOM 626 C CA . LEU A 1 75 ? -6.851 8.551 12.239 1.00 96.56 75 LEU A CA 1
ATOM 627 C C . LEU A 1 75 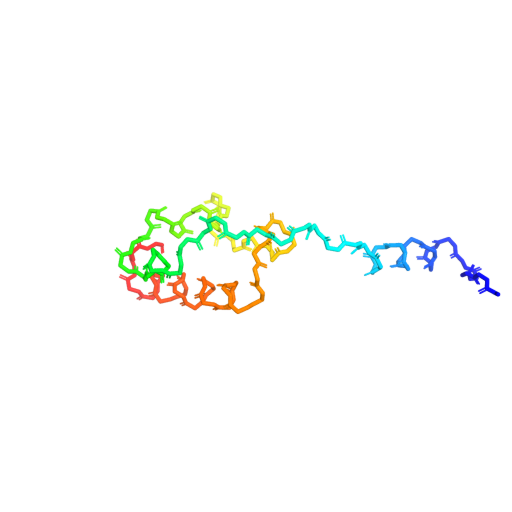? -7.082 7.449 13.288 1.00 96.56 75 LEU A C 1
ATOM 629 O O . LEU A 1 75 ? -8.191 7.332 13.799 1.00 96.56 75 LEU A O 1
ATOM 633 N N . ASN A 1 76 ? -6.064 6.637 13.593 1.00 94.69 76 ASN A N 1
ATOM 634 C CA . ASN A 1 76 ? -6.133 5.516 14.534 1.00 94.69 76 ASN A CA 1
ATOM 635 C C . ASN A 1 76 ? -7.227 4.472 14.208 1.00 94.69 76 ASN A C 1
ATOM 637 O O . ASN A 1 76 ? -7.780 3.832 15.098 1.00 94.69 76 ASN A O 1
ATOM 641 N N . LEU A 1 77 ? -7.547 4.304 12.920 1.00 92.31 77 LEU A N 1
ATOM 642 C CA . LEU A 1 77 ? -8.486 3.290 12.421 1.00 92.31 77 LEU A CA 1
ATOM 643 C C . LEU A 1 77 ? -7.794 1.951 12.115 1.00 92.31 77 LEU A C 1
ATOM 645 O O . LEU A 1 77 ? -8.466 0.934 11.942 1.00 92.31 77 LEU A O 1
ATOM 649 N N . MET A 1 78 ? -6.464 1.963 11.971 1.00 86.44 78 MET A N 1
ATOM 650 C CA . MET A 1 78 ? -5.630 0.836 11.543 1.00 86.44 78 MET A CA 1
ATOM 651 C C . MET A 1 78 ? -4.253 0.874 12.194 1.00 86.44 78 MET A C 1
ATOM 653 O O . MET A 1 78 ? -3.675 1.982 12.239 1.00 86.44 78 MET A O 1
#

Radius of gyration: 16.58 Å; Cα contacts (8 Å, |Δi|>4): 67; chains: 1; bounding box: 46×24×36 Å

Foldseek 3Di:
DDDPDPVSVVVVCVVPPDAPAADDPDDLVCLALVNVVVLVVQADPVGHGDDCSVVRHDPVSSVSSVVSSVVNVVVVND